Protein AF-A0A069B084-F1 (afdb_monomer_lite)

Sequence (81 aa):
MPEKSTVSEAVSSGDRRTALVALRDALAADIDNPETLPRDRAAIVKQLQSVLSQIEDITAPESETVTPLEAARRRRETRTA

Foldseek 3Di:
DPDLDALVRQVVVVPPLSNLVNLLVVLVVLLVDPPNDPVNNVVSVVVNVVSVVVNCVVVPDPPVPCDVVNVVVVVVVVVVD

Secondary structure (DSSP, 8-state):
------HHHHHHT--HHHHHHHHHHHHHHHHH-TTS-HHHHHHHHHHHHHHHHHHHHHHS-------HHHHHHHHHHTT--

Structure (mmCIF, N/CA/C/O backbone):
data_AF-A0A069B084-F1
#
_entry.id   AF-A0A069B084-F1
#
loop_
_atom_site.group_PDB
_atom_site.id
_atom_site.type_symbol
_atom_site.label_atom_id
_atom_site.label_alt_id
_atom_site.label_comp_id
_atom_site.label_asym_id
_atom_site.label_entity_id
_atom_site.label_seq_id
_atom_site.pdbx_PDB_ins_code
_atom_site.Cartn_x
_atom_site.Cartn_y
_atom_site.Cartn_z
_atom_site.occupancy
_atom_site.B_iso_or_equiv
_atom_site.auth_seq_id
_atom_site.auth_comp_id
_atom_site.auth_asym_id
_atom_site.auth_atom_id
_atom_site.pdbx_PDB_model_num
ATOM 1 N N . MET A 1 1 ? -10.278 -20.259 -4.448 1.00 40.09 1 MET A N 1
ATOM 2 C CA . MET A 1 1 ? -9.245 -19.205 -4.339 1.00 40.09 1 MET A CA 1
ATOM 3 C C . MET A 1 1 ? -9.994 -17.888 -4.276 1.00 40.09 1 MET A C 1
ATOM 5 O O . MET A 1 1 ? -10.921 -17.776 -5.066 1.00 40.09 1 MET A O 1
ATOM 9 N N . PRO A 1 2 ? -9.734 -16.972 -3.328 1.00 47.44 2 PRO A N 1
ATOM 10 C CA . PRO A 1 2 ? -10.471 -15.713 -3.312 1.00 47.44 2 PRO A CA 1
ATOM 11 C C . PRO A 1 2 ? -10.150 -14.973 -4.613 1.00 47.44 2 PRO A C 1
ATOM 13 O O . PRO A 1 2 ? -8.976 -14.778 -4.931 1.00 47.44 2 PRO A O 1
ATOM 16 N N . GLU A 1 3 ? -11.176 -14.663 -5.403 1.00 56.19 3 GLU A N 1
ATOM 17 C CA . GLU A 1 3 ? -11.029 -13.851 -6.607 1.00 56.19 3 GLU A CA 1
ATOM 18 C C . GLU A 1 3 ? -10.446 -12.509 -6.165 1.00 56.19 3 GLU A C 1
ATOM 20 O O . GLU A 1 3 ? -11.043 -11.805 -5.351 1.00 56.19 3 GLU A O 1
ATOM 25 N N . LYS A 1 4 ? -9.213 -12.212 -6.591 1.00 58.75 4 LYS A N 1
ATOM 26 C CA . LYS A 1 4 ? -8.554 -10.952 -6.251 1.00 58.75 4 LYS A CA 1
ATOM 27 C C . LYS A 1 4 ? -9.387 -9.826 -6.853 1.00 58.75 4 LYS A C 1
ATOM 29 O O . LYS A 1 4 ? -9.341 -9.624 -8.062 1.00 58.75 4 LYS A O 1
ATOM 34 N N . SER A 1 5 ? -10.152 -9.124 -6.023 1.00 66.38 5 SER A N 1
ATOM 35 C CA . SER A 1 5 ? -10.914 -7.958 -6.459 1.00 66.38 5 SER A CA 1
ATOM 36 C C . SER A 1 5 ? -9.955 -6.924 -7.037 1.00 66.38 5 SER A C 1
ATOM 38 O O . SER A 1 5 ? -8.887 -6.667 -6.471 1.00 66.38 5 SER A O 1
ATOM 40 N N . THR A 1 6 ? -10.323 -6.328 -8.167 1.00 82.69 6 THR A N 1
ATOM 41 C CA . THR A 1 6 ? -9.546 -5.226 -8.729 1.00 82.69 6 THR A CA 1
ATOM 42 C C . THR A 1 6 ? 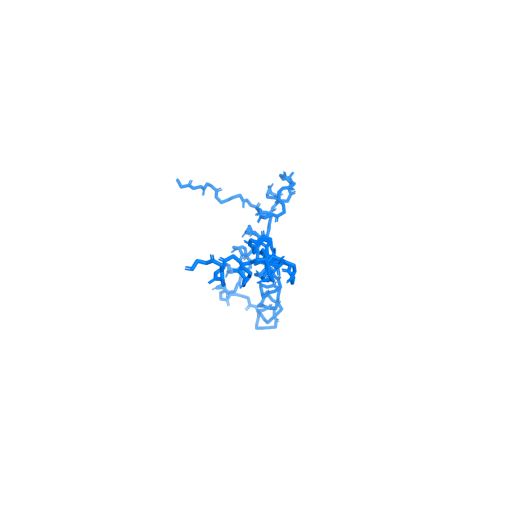-9.565 -4.030 -7.777 1.00 82.69 6 THR A C 1
ATOM 44 O O . THR A 1 6 ? -10.474 -3.882 -6.957 1.00 82.69 6 THR A O 1
ATOM 47 N N . VAL A 1 7 ? -8.576 -3.136 -7.891 1.00 85.31 7 VAL A N 1
ATOM 48 C CA . VAL A 1 7 ? -8.513 -1.915 -7.064 1.00 85.31 7 VAL A CA 1
ATOM 49 C C . VAL A 1 7 ? -9.822 -1.124 -7.155 1.00 85.31 7 VAL A C 1
ATOM 51 O O . VAL A 1 7 ? -10.319 -0.640 -6.142 1.00 85.31 7 VAL A O 1
ATOM 54 N N . SER A 1 8 ? -10.416 -1.048 -8.350 1.00 84.38 8 SER A N 1
ATOM 55 C CA . SER A 1 8 ? -11.684 -0.351 -8.570 1.00 84.38 8 SER A CA 1
ATOM 56 C C . SER A 1 8 ? -12.836 -0.982 -7.785 1.00 84.38 8 SER A C 1
ATOM 58 O O . SER A 1 8 ? -13.557 -0.276 -7.087 1.00 84.38 8 SER A O 1
ATOM 60 N N . GLU A 1 9 ? -12.997 -2.304 -7.856 1.00 83.94 9 GLU A N 1
ATOM 61 C CA . GLU A 1 9 ? -14.056 -3.021 -7.134 1.00 83.94 9 GLU A CA 1
ATOM 62 C C . GLU A 1 9 ? -13.863 -2.938 -5.617 1.00 83.94 9 GLU A C 1
ATOM 64 O O . GLU A 1 9 ? -14.815 -2.707 -4.870 1.00 83.94 9 GLU A O 1
ATOM 69 N N . ALA A 1 10 ? -12.618 -3.068 -5.159 1.00 86.94 10 ALA A N 1
ATOM 70 C CA . ALA A 1 10 ? -12.272 -2.991 -3.749 1.00 86.94 10 ALA A CA 1
ATOM 71 C C . ALA A 1 10 ? -12.579 -1.603 -3.161 1.00 86.94 10 ALA A C 1
ATOM 73 O O . ALA A 1 10 ? -13.142 -1.510 -2.072 1.00 86.94 10 ALA A O 1
ATOM 74 N N . VAL A 1 11 ? -12.293 -0.524 -3.897 1.00 86.44 11 VAL A N 1
ATOM 75 C CA . VAL A 1 11 ? -12.656 0.845 -3.492 1.00 86.44 11 VAL A CA 1
ATOM 76 C C . VAL A 1 11 ? -14.175 1.036 -3.478 1.00 86.44 11 VAL A C 1
ATOM 78 O O . VAL A 1 11 ? -14.706 1.614 -2.530 1.00 86.44 11 VAL A O 1
ATOM 81 N N . SER A 1 12 ? -14.892 0.516 -4.479 1.00 86.69 12 SER A N 1
ATOM 82 C CA . SER A 1 12 ? -16.359 0.597 -4.536 1.00 86.69 12 SER A CA 1
ATOM 83 C C . SER A 1 12 ? -17.061 -0.187 -3.423 1.00 86.69 12 SER A C 1
ATOM 85 O O . SER A 1 12 ? -18.171 0.177 -3.044 1.00 86.69 12 SER A O 1
ATOM 87 N N . SER A 1 13 ? -16.426 -1.226 -2.874 1.00 84.94 13 SER A N 1
ATOM 88 C CA . SER A 1 13 ? -16.987 -2.026 -1.776 1.00 84.94 13 SER A CA 1
ATOM 89 C C . SER A 1 13 ? -17.121 -1.261 -0.450 1.00 84.94 13 SER A C 1
ATOM 91 O O . SER A 1 13 ? -17.865 -1.686 0.430 1.00 84.94 13 SER A O 1
ATOM 93 N N . GLY A 1 14 ? -16.402 -0.143 -0.288 1.00 82.56 14 GLY A N 1
ATOM 94 C CA . GLY A 1 14 ? -16.368 0.636 0.954 1.00 82.56 14 GLY A CA 1
ATOM 95 C C . GLY A 1 14 ? -15.521 0.018 2.074 1.00 82.56 14 GLY A C 1
ATOM 96 O O . GLY A 1 14 ? -15.306 0.662 3.101 1.00 82.56 14 GLY A O 1
ATOM 97 N N . ASP A 1 15 ? -14.985 -1.190 1.884 1.00 87.56 15 ASP A N 1
ATOM 98 C CA . ASP A 1 15 ? -14.046 -1.800 2.818 1.00 87.56 15 ASP A CA 1
ATOM 99 C C . ASP A 1 15 ? -12.630 -1.261 2.574 1.00 87.56 15 ASP A C 1
ATOM 101 O O . ASP A 1 15 ? -11.920 -1.637 1.635 1.00 87.56 15 ASP A O 1
ATOM 105 N N . ARG A 1 16 ? -12.199 -0.382 3.484 1.00 88.44 16 ARG A N 1
ATOM 106 C CA . ARG A 1 16 ? -10.869 0.232 3.458 1.00 88.44 16 ARG A CA 1
ATOM 107 C C . ARG A 1 16 ? -9.739 -0.801 3.494 1.00 88.44 16 ARG A C 1
ATOM 109 O O . ARG A 1 16 ? -8.727 -0.597 2.825 1.00 88.44 16 ARG A O 1
ATOM 116 N N . ARG A 1 17 ? -9.879 -1.893 4.253 1.00 89.56 17 ARG A N 1
ATOM 117 C CA . ARG A 1 17 ? -8.856 -2.947 4.334 1.00 89.56 17 ARG A CA 1
ATOM 118 C C . ARG A 1 17 ? -8.739 -3.652 2.990 1.00 89.56 17 ARG A C 1
ATOM 120 O O . ARG A 1 17 ? -7.631 -3.816 2.484 1.00 89.56 17 ARG A O 1
ATOM 127 N N . THR A 1 18 ? -9.871 -4.019 2.402 1.00 88.69 18 THR A N 1
ATOM 128 C CA . THR A 1 18 ? -9.925 -4.683 1.095 1.00 88.69 18 THR A CA 1
ATOM 129 C C . THR A 1 18 ? -9.349 -3.785 -0.008 1.00 88.69 18 THR A C 1
ATOM 131 O O . THR A 1 18 ? -8.527 -4.246 -0.800 1.00 88.69 18 THR A O 1
ATOM 134 N N . ALA A 1 19 ? -9.657 -2.483 0.001 1.00 91.31 19 ALA A N 1
ATOM 135 C CA . ALA A 1 19 ? -9.071 -1.505 -0.919 1.00 91.31 19 ALA A CA 1
ATOM 136 C C . ALA A 1 19 ? -7.542 -1.386 -0.786 1.00 91.31 19 ALA A C 1
ATOM 138 O O . ALA A 1 19 ? -6.829 -1.402 -1.790 1.00 91.31 19 ALA A O 1
ATOM 139 N N . LEU A 1 20 ? -7.016 -1.310 0.442 1.00 92.62 20 LEU A N 1
ATOM 140 C CA . LEU A 1 20 ? -5.570 -1.229 0.685 1.00 92.62 20 LEU A CA 1
ATOM 141 C C . LEU A 1 20 ? -4.840 -2.517 0.285 1.00 92.62 20 LEU A C 1
ATOM 143 O O . LEU A 1 20 ? -3.747 -2.451 -0.273 1.00 92.62 20 LEU A O 1
ATOM 147 N N . VAL A 1 21 ? -5.445 -3.684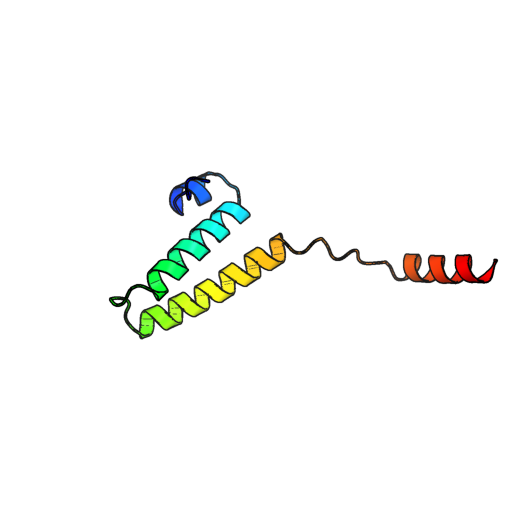 0.524 1.00 92.19 21 VAL A N 1
ATOM 148 C CA . VAL A 1 21 ? -4.892 -4.979 0.100 1.00 92.19 21 VAL A CA 1
ATOM 149 C C . VAL A 1 21 ? -4.845 -5.085 -1.426 1.00 92.19 21 VAL A C 1
ATOM 151 O O . VAL A 1 21 ? -3.813 -5.480 -1.966 1.00 92.19 21 VAL A O 1
ATOM 154 N N . ALA A 1 22 ? -5.909 -4.684 -2.126 1.00 92.81 22 ALA A N 1
ATOM 155 C CA . ALA A 1 22 ? -5.922 -4.661 -3.588 1.00 92.81 22 ALA A CA 1
ATOM 156 C C . ALA A 1 22 ? -4.863 -3.696 -4.151 1.00 92.81 22 ALA A C 1
ATOM 158 O O . ALA A 1 22 ? -4.155 -4.031 -5.100 1.00 92.81 22 ALA A O 1
ATOM 159 N N . LEU A 1 23 ? -4.701 -2.520 -3.532 1.00 93.25 23 LEU A N 1
ATOM 160 C CA . LEU A 1 23 ? -3.692 -1.540 -3.934 1.00 93.25 23 LEU A CA 1
ATOM 161 C C . LEU A 1 23 ? -2.261 -2.042 -3.694 1.00 93.25 23 LEU A C 1
ATOM 163 O O . LEU A 1 23 ? -1.401 -1.856 -4.549 1.00 93.25 23 LEU A O 1
ATOM 167 N N . ARG A 1 24 ? -2.002 -2.711 -2.564 1.00 93.75 24 ARG A N 1
ATOM 168 C CA . ARG A 1 24 ? -0.714 -3.366 -2.283 1.00 93.75 24 ARG A CA 1
ATOM 169 C C . ARG A 1 24 ? -0.359 -4.364 -3.383 1.00 93.75 24 ARG A C 1
ATOM 171 O O . ARG A 1 24 ? 0.769 -4.360 -3.865 1.00 93.75 24 ARG A O 1
ATOM 178 N N . ASP A 1 25 ? -1.315 -5.209 -3.759 1.00 93.75 25 ASP A N 1
ATOM 179 C CA . ASP A 1 25 ? -1.111 -6.247 -4.768 1.00 93.75 25 ASP A CA 1
ATOM 180 C C . ASP A 1 25 ? -0.829 -5.649 -6.155 1.00 93.75 25 ASP A C 1
ATOM 182 O O . ASP A 1 25 ? 0.053 -6.140 -6.856 1.00 93.75 25 ASP A O 1
ATOM 186 N N . ALA A 1 26 ? -1.524 -4.569 -6.526 1.00 92.25 26 ALA A N 1
ATOM 187 C CA . ALA A 1 26 ? -1.272 -3.851 -7.775 1.00 92.25 26 ALA A CA 1
ATOM 188 C C . ALA A 1 26 ? 0.128 -3.211 -7.804 1.00 92.25 26 ALA A C 1
ATOM 190 O O . ALA A 1 26 ? 0.885 -3.423 -8.747 1.00 92.25 26 ALA A O 1
ATOM 191 N N . LEU A 1 27 ? 0.517 -2.502 -6.737 1.00 92.69 27 LEU A N 1
ATOM 192 C CA . LEU A 1 27 ? 1.836 -1.864 -6.647 1.00 92.69 27 LEU A CA 1
ATOM 193 C C . LEU A 1 27 ? 2.978 -2.890 -6.658 1.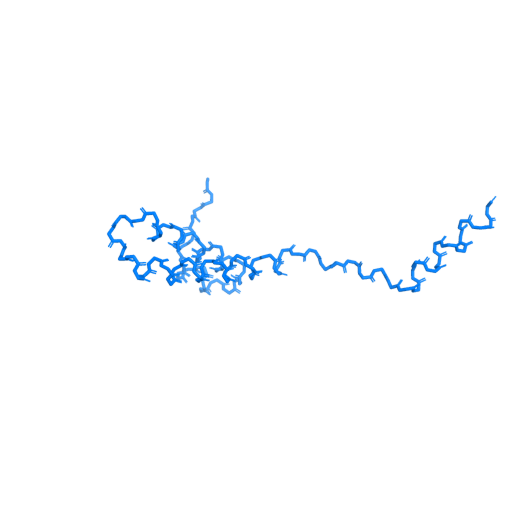00 92.69 27 LEU A C 1
ATOM 195 O O . LEU A 1 27 ? 4.031 -2.627 -7.231 1.00 92.69 27 LEU A O 1
ATOM 199 N N . ALA A 1 28 ? 2.784 -4.058 -6.039 1.00 92.94 28 ALA A N 1
ATOM 200 C CA . ALA A 1 28 ? 3.763 -5.141 -6.091 1.00 92.94 28 ALA A CA 1
ATOM 201 C C . ALA A 1 28 ? 3.967 -5.647 -7.531 1.00 92.94 28 ALA A C 1
ATOM 203 O O . ALA A 1 28 ? 5.107 -5.798 -7.965 1.00 92.94 28 ALA A O 1
ATOM 204 N N . ALA A 1 29 ? 2.880 -5.822 -8.291 1.00 91.75 29 ALA A N 1
ATOM 205 C CA . ALA A 1 29 ? 2.957 -6.213 -9.698 1.00 91.75 29 ALA A CA 1
ATOM 206 C C . ALA A 1 29 ? 3.694 -5.168 -10.557 1.00 91.75 29 ALA A C 1
ATOM 208 O O . ALA A 1 29 ? 4.517 -5.535 -11.394 1.00 91.75 29 ALA A O 1
ATOM 209 N N . ASP A 1 30 ? 3.466 -3.874 -10.311 1.00 91.69 30 ASP A N 1
ATOM 210 C CA . ASP A 1 30 ? 4.157 -2.795 -11.031 1.00 91.69 30 ASP A CA 1
ATOM 211 C C . ASP A 1 30 ? 5.654 -2.711 -10.686 1.00 91.69 30 ASP A C 1
ATOM 213 O O . ASP A 1 30 ? 6.466 -2.329 -11.532 1.00 91.69 30 ASP A O 1
ATOM 217 N N . ILE A 1 31 ? 6.056 -3.083 -9.464 1.00 90.94 31 ILE A N 1
ATOM 218 C CA . ILE A 1 31 ? 7.478 -3.182 -9.092 1.00 90.94 31 ILE A CA 1
ATOM 219 C C . ILE A 1 31 ? 8.149 -4.320 -9.853 1.00 90.94 31 ILE A C 1
ATOM 221 O O . ILE A 1 31 ? 9.260 -4.131 -10.347 1.00 90.94 31 ILE A O 1
ATOM 225 N N . ASP A 1 32 ? 7.497 -5.476 -9.951 1.00 90.62 32 ASP A N 1
ATOM 226 C CA . ASP A 1 32 ? 8.046 -6.648 -10.637 1.00 90.62 32 ASP A CA 1
ATOM 227 C C . ASP A 1 32 ? 8.038 -6.494 -12.166 1.00 90.62 32 ASP A C 1
ATOM 229 O O . ASP A 1 32 ? 8.780 -7.194 -12.859 1.00 90.62 32 ASP A O 1
ATOM 233 N N . ASN A 1 33 ? 7.267 -5.541 -12.701 1.00 91.69 33 ASN A N 1
ATOM 234 C CA . ASN A 1 33 ? 7.255 -5.230 -14.124 1.00 91.69 33 ASN A CA 1
ATOM 235 C C . ASN A 1 33 ? 8.624 -4.661 -14.583 1.00 91.69 33 ASN A C 1
ATOM 237 O O . ASN A 1 33 ? 9.065 -3.614 -14.089 1.00 91.69 33 ASN A O 1
ATOM 241 N N . PRO A 1 34 ? 9.318 -5.319 -15.536 1.00 88.88 34 PRO A N 1
ATOM 242 C CA . PRO A 1 34 ? 10.604 -4.852 -16.054 1.00 88.88 34 PRO A CA 1
ATOM 243 C C . PRO A 1 34 ? 10.502 -3.579 -16.907 1.00 88.88 34 PRO A C 1
ATOM 245 O O . PRO A 1 34 ? 11.520 -2.922 -17.118 1.00 88.88 34 PRO A O 1
ATOM 248 N N . GLU A 1 35 ? 9.310 -3.218 -17.391 1.00 92.44 35 GLU A N 1
ATOM 249 C CA . GLU A 1 35 ? 9.078 -1.992 -18.169 1.00 92.44 35 GLU A CA 1
ATOM 250 C C . GLU A 1 35 ? 8.925 -0.741 -17.288 1.00 92.44 35 GLU A C 1
ATOM 252 O O . GLU A 1 35 ? 8.975 0.386 -17.785 1.00 92.44 35 GLU A O 1
ATOM 257 N N . THR A 1 36 ? 8.780 -0.914 -15.972 1.00 89.38 36 THR A N 1
ATOM 258 C CA . THR A 1 36 ? 8.663 0.198 -15.028 1.00 89.38 36 THR A CA 1
ATOM 259 C C . THR A 1 36 ? 9.973 0.978 -14.952 1.00 89.38 36 THR A C 1
ATOM 261 O O . THR A 1 36 ? 11.017 0.454 -14.551 1.00 89.38 36 THR A O 1
ATOM 264 N N . LEU A 1 37 ? 9.918 2.270 -15.285 1.00 91.38 37 LEU A N 1
ATOM 265 C CA . LEU A 1 37 ? 11.088 3.144 -15.250 1.00 91.38 37 LEU A CA 1
ATOM 266 C C . LEU A 1 37 ? 11.667 3.222 -13.823 1.00 91.38 37 LEU A C 1
ATOM 268 O O . LEU A 1 37 ? 10.906 3.307 -12.857 1.00 91.38 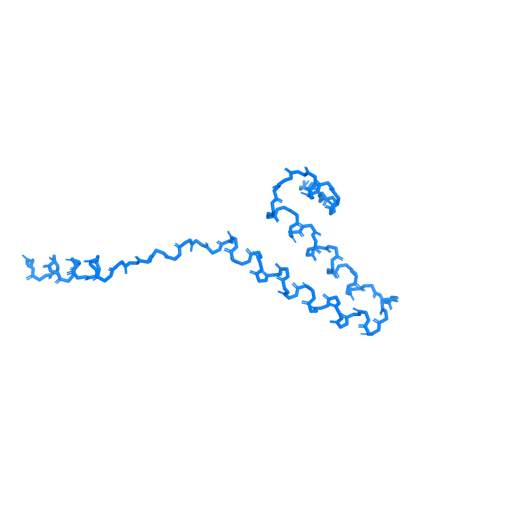37 LEU A O 1
ATOM 272 N N . PRO A 1 38 ? 13.001 3.292 -13.642 1.00 88.81 38 PRO A N 1
ATOM 273 C CA . PRO A 1 38 ? 13.618 3.339 -12.310 1.00 88.81 38 PRO A CA 1
ATOM 274 C C . PRO A 1 38 ? 13.107 4.477 -11.413 1.00 88.81 38 PRO A C 1
ATOM 276 O O . PRO A 1 38 ? 12.990 4.316 -10.197 1.00 88.81 38 PRO A O 1
ATOM 279 N N . ARG A 1 39 ? 12.775 5.628 -12.014 1.00 89.69 39 ARG A N 1
ATOM 280 C CA . ARG A 1 39 ? 12.179 6.773 -11.312 1.00 89.69 39 ARG A CA 1
ATOM 281 C C . ARG A 1 39 ? 10.793 6.435 -10.761 1.00 89.69 39 ARG A C 1
ATOM 283 O O . ARG A 1 39 ? 10.513 6.741 -9.603 1.00 89.69 39 ARG A O 1
ATOM 290 N N . ASP A 1 40 ? 9.962 5.799 -11.577 1.00 91.75 40 ASP A N 1
ATOM 291 C CA . ASP A 1 40 ? 8.601 5.423 -11.205 1.00 91.75 40 ASP A CA 1
ATOM 292 C C . ASP A 1 40 ? 8.633 4.290 -10.182 1.00 91.75 40 ASP A C 1
ATOM 294 O O . ASP A 1 40 ? 7.925 4.347 -9.181 1.00 91.75 40 ASP A O 1
ATOM 298 N N . ARG A 1 41 ? 9.566 3.340 -10.325 1.00 93.06 41 ARG A N 1
ATOM 299 C CA . ARG A 1 41 ? 9.801 2.278 -9.341 1.00 93.06 41 ARG A CA 1
ATOM 300 C C . ARG A 1 41 ? 10.079 2.838 -7.944 1.00 93.06 41 ARG A C 1
ATOM 302 O O . ARG A 1 41 ? 9.507 2.350 -6.975 1.00 93.06 41 ARG A O 1
ATOM 309 N N . ALA A 1 42 ? 10.912 3.873 -7.811 1.00 93.12 42 ALA A N 1
ATOM 310 C CA . ALA A 1 42 ? 11.171 4.496 -6.508 1.00 93.12 42 ALA A CA 1
ATOM 311 C C . ALA A 1 42 ? 9.906 5.135 -5.899 1.00 93.12 42 ALA A C 1
ATOM 313 O O . ALA A 1 42 ? 9.679 5.035 -4.690 1.00 93.12 42 ALA A O 1
ATOM 314 N N . ALA A 1 43 ? 9.064 5.759 -6.729 1.00 94.69 43 ALA A N 1
ATOM 315 C CA . ALA A 1 43 ? 7.783 6.310 -6.293 1.00 94.69 43 ALA A CA 1
ATOM 316 C C . ALA A 1 43 ? 6.808 5.203 -5.854 1.00 94.69 43 ALA A C 1
ATOM 318 O O . ALA A 1 43 ? 6.212 5.309 -4.781 1.00 94.69 43 ALA A O 1
ATOM 319 N N . ILE A 1 44 ? 6.717 4.115 -6.626 1.00 94.12 44 ILE A N 1
ATOM 320 C CA . ILE A 1 44 ? 5.873 2.950 -6.333 1.00 94.12 44 ILE A CA 1
ATOM 321 C C . ILE A 1 44 ? 6.314 2.280 -5.027 1.00 94.12 44 ILE A C 1
ATOM 323 O O . ILE A 1 44 ? 5.475 1.999 -4.177 1.00 94.12 44 ILE A O 1
ATOM 327 N N . VAL A 1 45 ? 7.621 2.099 -4.799 1.00 94.50 45 VAL A N 1
ATOM 328 C CA . VAL A 1 45 ? 8.151 1.544 -3.539 1.00 94.50 45 VAL A CA 1
ATOM 329 C C . VAL A 1 45 ? 7.749 2.404 -2.339 1.00 94.50 45 VAL A C 1
ATOM 331 O O . VAL A 1 45 ? 7.308 1.871 -1.320 1.00 94.50 45 VAL A O 1
ATOM 334 N N . LYS A 1 46 ? 7.844 3.734 -2.449 1.00 95.62 46 LYS A N 1
ATOM 335 C CA . LYS A 1 46 ? 7.421 4.645 -1.375 1.00 95.62 46 LYS A CA 1
ATOM 336 C C . LYS A 1 46 ? 5.915 4.556 -1.112 1.00 95.62 46 LYS A C 1
ATOM 338 O O . LYS A 1 46 ? 5.485 4.565 0.042 1.00 95.62 46 LYS A O 1
ATOM 343 N N . GLN A 1 47 ? 5.111 4.459 -2.169 1.00 94.88 47 GLN A N 1
ATOM 344 C CA . GLN A 1 47 ? 3.666 4.290 -2.042 1.00 94.88 47 GLN A CA 1
ATOM 345 C C . GLN A 1 47 ? 3.315 2.937 -1.411 1.00 94.88 47 GLN A C 1
ATOM 347 O O . GLN A 1 47 ? 2.467 2.885 -0.523 1.00 94.88 47 GLN A O 1
ATOM 352 N N . LEU A 1 48 ? 4.017 1.866 -1.790 1.00 95.31 48 LEU A N 1
ATOM 353 C CA . LEU A 1 48 ? 3.854 0.538 -1.209 1.00 95.31 48 LEU A CA 1
ATOM 354 C C . LEU A 1 48 ? 4.163 0.544 0.292 1.00 95.31 48 LEU A C 1
ATOM 356 O O . LEU A 1 48 ? 3.361 0.038 1.068 1.00 95.31 48 LEU A O 1
ATOM 360 N N . GLN A 1 49 ? 5.263 1.173 0.716 1.00 95.44 49 GLN A N 1
ATOM 361 C CA . GLN A 1 49 ? 5.584 1.334 2.141 1.00 95.44 49 GLN A CA 1
ATOM 362 C C . GLN A 1 49 ? 4.446 2.024 2.906 1.00 95.44 49 GLN A C 1
ATOM 364 O O . GLN A 1 49 ? 4.035 1.546 3.958 1.00 95.44 49 GLN A O 1
ATOM 369 N N . SER A 1 50 ? 3.881 3.102 2.352 1.00 95.88 50 SER A N 1
ATOM 370 C CA . SER A 1 50 ? 2.753 3.807 2.973 1.00 95.88 50 SER A CA 1
ATOM 371 C C . SER A 1 50 ? 1.482 2.953 3.058 1.00 95.88 50 SER A C 1
ATOM 373 O O . SER A 1 50 ? 0.763 3.022 4.055 1.00 95.88 50 SER A O 1
ATOM 375 N N . VAL A 1 51 ? 1.187 2.147 2.034 1.00 94.69 51 VAL A N 1
ATOM 376 C CA . VAL A 1 51 ? 0.037 1.229 2.041 1.00 94.69 51 VAL A CA 1
ATOM 377 C C . VAL A 1 51 ? 0.230 0.123 3.076 1.00 94.69 51 VAL A C 1
ATOM 379 O O . VAL A 1 51 ? -0.710 -0.188 3.804 1.00 94.69 51 VAL A O 1
ATOM 382 N N . LEU A 1 52 ? 1.438 -0.436 3.187 1.00 94.38 52 LEU A N 1
ATOM 383 C CA . LEU A 1 52 ? 1.757 -1.459 4.183 1.00 94.38 52 LEU A CA 1
ATOM 384 C C . LEU A 1 52 ? 1.559 -0.936 5.610 1.00 94.38 52 LEU A C 1
ATOM 386 O O . LEU A 1 52 ? 0.851 -1.583 6.378 1.00 94.38 52 LEU A O 1
ATOM 390 N N . SER A 1 53 ? 2.061 0.260 5.932 1.00 93.75 53 SER A N 1
ATOM 391 C CA . SER A 1 53 ? 1.839 0.870 7.253 1.00 93.75 53 SER A CA 1
ATOM 392 C C . SER A 1 53 ? 0.353 1.079 7.560 1.00 93.75 53 SER A C 1
ATOM 394 O O . SER A 1 53 ? -0.104 0.750 8.646 1.00 93.75 53 SER A O 1
ATOM 396 N N . GLN A 1 54 ? -0.445 1.536 6.589 1.00 92.25 54 GLN A N 1
ATOM 397 C CA . GLN A 1 54 ? -1.892 1.693 6.792 1.00 92.25 54 GLN A CA 1
ATOM 398 C C . GLN A 1 54 ? -2.612 0.359 7.032 1.00 92.25 54 GLN A C 1
ATOM 400 O O . GLN A 1 54 ? -3.596 0.314 7.768 1.00 92.25 54 GLN A O 1
ATOM 405 N N . ILE A 1 55 ? -2.160 -0.729 6.403 1.00 91.12 55 ILE A N 1
ATOM 406 C CA . ILE A 1 55 ? -2.708 -2.069 6.650 1.00 91.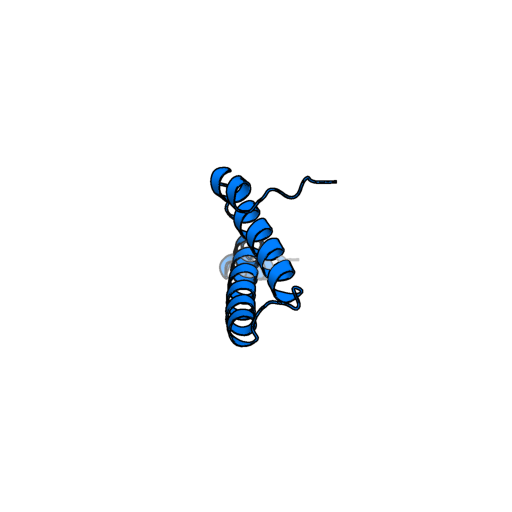12 55 ILE A CA 1
ATOM 407 C C . ILE A 1 55 ? -2.343 -2.538 8.061 1.00 91.12 55 ILE A C 1
ATOM 409 O O . ILE A 1 55 ? -3.186 -3.136 8.734 1.00 91.12 55 ILE A O 1
ATOM 413 N N . GLU A 1 56 ? -1.113 -2.281 8.505 1.00 88.56 56 GLU A N 1
ATOM 414 C CA . GLU A 1 56 ? -0.661 -2.588 9.864 1.00 88.56 56 GLU A CA 1
ATOM 415 C C . GLU A 1 56 ? -1.477 -1.820 10.904 1.00 88.56 56 GLU A C 1
ATOM 417 O O . GLU A 1 56 ? -1.998 -2.454 11.815 1.00 88.56 56 GLU A O 1
ATOM 422 N N . ASP A 1 57 ? -1.710 -0.521 10.712 1.00 89.06 57 ASP A N 1
ATOM 423 C CA . ASP A 1 57 ? -2.536 0.299 11.611 1.00 89.06 57 ASP A CA 1
ATOM 424 C C . ASP A 1 57 ? -3.974 -0.231 11.744 1.00 89.06 57 ASP A C 1
ATOM 426 O O . ASP A 1 57 ? -4.565 -0.182 12.819 1.00 89.06 57 ASP A O 1
ATOM 430 N N . ILE A 1 58 ? -4.548 -0.769 10.660 1.00 84.56 58 ILE A N 1
ATOM 431 C CA . ILE A 1 58 ? -5.894 -1.373 10.669 1.00 84.56 58 ILE A CA 1
ATOM 432 C C . ILE A 1 58 ? -5.884 -2.773 11.302 1.00 84.56 58 ILE A C 1
ATOM 434 O O . ILE A 1 58 ? -6.909 -3.242 11.793 1.00 84.56 58 ILE A O 1
ATOM 438 N N . THR A 1 59 ? -4.759 -3.486 11.228 1.00 70.31 59 THR A N 1
ATOM 439 C CA . THR A 1 59 ? -4.636 -4.870 11.717 1.00 70.31 59 THR A CA 1
ATOM 440 C C . THR A 1 59 ? -4.164 -4.935 13.159 1.00 70.31 59 THR A C 1
ATOM 442 O O . THR A 1 59 ? -4.416 -5.944 13.815 1.00 70.31 59 THR A O 1
ATOM 445 N N . ALA A 1 60 ? -3.470 -3.903 13.641 1.00 63.72 60 ALA A N 1
ATOM 446 C CA . ALA A 1 60 ? -3.014 -3.823 15.010 1.00 63.72 60 ALA A CA 1
ATOM 447 C C . ALA A 1 60 ? -4.237 -4.031 15.915 1.00 63.72 60 ALA A C 1
ATOM 449 O O . ALA A 1 60 ? -5.155 -3.207 15.874 1.00 63.72 60 ALA A O 1
ATOM 450 N N . PRO A 1 61 ? -4.303 -5.138 16.689 1.00 53.62 61 PRO A N 1
ATOM 451 C CA . PRO A 1 61 ? -5.297 -5.216 17.744 1.00 53.62 61 PRO A CA 1
ATOM 452 C C . PRO A 1 61 ? -5.064 -3.968 18.580 1.00 53.62 61 PRO A C 1
ATOM 454 O O . PRO A 1 61 ? -3.899 -3.684 18.882 1.00 53.62 61 PRO A O 1
ATOM 457 N N . GLU A 1 62 ? -6.127 -3.200 18.854 1.00 54.31 62 GLU A N 1
ATOM 458 C CA . GLU A 1 62 ? -6.079 -2.072 19.783 1.00 54.31 62 GLU A CA 1
ATOM 459 C C . GLU A 1 62 ? -5.199 -2.535 20.928 1.00 54.31 62 GLU A C 1
ATOM 461 O O . GLU A 1 62 ? -5.561 -3.495 21.611 1.00 54.31 62 GLU A O 1
ATOM 466 N N . SER A 1 63 ? -3.969 -2.013 21.005 1.00 51.53 63 SER A N 1
ATOM 467 C CA . SER A 1 63 ? -3.025 -2.521 21.986 1.00 51.53 63 SER A CA 1
ATOM 468 C C . SER A 1 63 ? -3.717 -2.258 23.293 1.00 51.53 63 SER A C 1
ATOM 470 O O . SER A 1 63 ? -3.928 -1.087 23.615 1.00 51.53 63 SER A O 1
ATOM 472 N N . GLU A 1 64 ? -4.166 -3.345 23.931 1.00 52.53 64 GLU A N 1
ATOM 473 C CA . GLU A 1 64 ? -4.878 -3.350 25.193 1.00 52.53 64 GLU A CA 1
ATOM 474 C C . GLU A 1 64 ? -4.044 -2.452 26.078 1.00 52.53 64 GLU A C 1
ATOM 476 O O . GLU A 1 64 ? -2.928 -2.787 26.488 1.00 52.53 64 GLU A O 1
ATOM 481 N N . THR A 1 65 ? -4.507 -1.214 26.202 1.00 53.28 65 THR A N 1
ATOM 482 C CA . THR A 1 65 ? -3.795 -0.172 26.904 1.00 53.28 65 THR A CA 1
ATOM 483 C C . THR A 1 65 ? -4.130 -0.531 28.320 1.00 53.28 65 THR A C 1
ATOM 485 O O . THR A 1 65 ? -5.096 -0.015 28.866 1.00 53.28 65 THR A O 1
ATOM 488 N N . VAL A 1 66 ? -3.398 -1.516 28.858 1.00 58.59 66 VAL A N 1
ATOM 489 C CA . VAL A 1 66 ? -3.494 -1.926 30.247 1.00 58.59 66 VAL A CA 1
ATOM 490 C C . VAL A 1 66 ? -3.287 -0.638 30.997 1.00 58.59 66 VAL A C 1
ATOM 492 O O . VAL A 1 66 ? -2.185 -0.078 31.047 1.00 58.59 66 VAL A O 1
ATOM 495 N N . THR A 1 67 ? -4.394 -0.103 31.480 1.00 70.31 67 THR A N 1
ATOM 496 C CA . THR A 1 67 ? -4.385 1.190 32.116 1.00 70.31 67 THR A CA 1
ATOM 497 C C . THR A 1 67 ? -3.444 1.053 33.313 1.00 70.31 67 THR A C 1
ATOM 499 O O . THR A 1 67 ? -3.370 -0.016 33.935 1.00 70.31 67 THR A O 1
ATOM 502 N N . PRO A 1 68 ? -2.705 2.105 33.697 1.00 65.38 68 PRO A N 1
ATOM 503 C CA . PRO A 1 68 ? -1.882 2.068 34.908 1.00 65.38 68 PRO A CA 1
ATOM 504 C C . PRO A 1 68 ? -2.658 1.554 36.139 1.00 65.38 68 PRO A C 1
ATOM 506 O O . PRO A 1 68 ? -2.077 0.974 37.058 1.00 65.38 68 PRO A O 1
ATOM 509 N N . LEU A 1 69 ? -3.987 1.710 36.117 1.00 67.00 69 LEU A N 1
ATOM 510 C CA . LEU A 1 69 ? -4.941 1.190 37.086 1.00 67.00 69 LEU A CA 1
ATOM 511 C C . LEU A 1 69 ? -5.064 -0.349 37.086 1.00 67.00 69 LEU A C 1
ATOM 513 O O . LEU A 1 69 ? -5.053 -0.952 38.160 1.00 67.00 69 LEU A O 1
ATOM 517 N N . GLU A 1 70 ? -5.127 -1.006 35.928 1.00 68.56 70 GLU A N 1
ATOM 518 C CA . GLU A 1 70 ? -5.190 -2.474 35.817 1.00 68.56 70 GLU A CA 1
ATOM 519 C C . GLU A 1 70 ? -3.873 -3.140 36.234 1.00 68.56 70 GLU A C 1
ATOM 521 O O . GLU A 1 70 ? -3.873 -4.129 36.974 1.00 68.56 70 GLU A O 1
ATOM 526 N N . ALA A 1 71 ? -2.737 -2.538 35.866 1.00 70.25 71 ALA A N 1
ATOM 527 C CA . ALA A 1 71 ? -1.423 -2.979 36.330 1.00 70.25 71 ALA A CA 1
ATOM 528 C C . ALA A 1 71 ? -1.269 -2.833 37.859 1.00 70.25 71 ALA A C 1
ATOM 530 O O . ALA A 1 71 ? -0.664 -3.686 38.517 1.00 70.25 71 ALA A O 1
ATOM 531 N N . ALA A 1 72 ? -1.837 -1.775 38.451 1.00 72.38 72 ALA A N 1
ATOM 532 C CA . ALA A 1 72 ? -1.855 -1.578 39.901 1.00 72.38 72 ALA A CA 1
ATOM 533 C C . ALA A 1 72 ? -2.773 -2.579 40.625 1.00 72.38 72 ALA A C 1
ATOM 535 O O . ALA A 1 72 ? -2.448 -3.015 41.733 1.00 72.38 72 ALA A O 1
ATOM 536 N N . ARG A 1 73 ? -3.888 -2.976 40.001 1.00 72.94 73 ARG A N 1
ATOM 537 C CA . ARG A 1 73 ? -4.840 -3.946 40.557 1.00 72.94 73 ARG A CA 1
ATOM 538 C C . ARG A 1 73 ? -4.234 -5.347 40.666 1.00 72.94 73 ARG A C 1
ATOM 540 O O . ARG A 1 73 ? -4.229 -5.905 41.762 1.00 72.94 73 ARG A O 1
ATOM 547 N N . ARG A 1 74 ? -3.583 -5.843 39.603 1.00 71.94 74 ARG A N 1
ATOM 548 C CA . ARG A 1 74 ? -2.874 -7.142 39.627 1.00 71.94 74 ARG A CA 1
ATOM 549 C C . ARG A 1 74 ? -1.815 -7.225 40.727 1.00 71.94 74 ARG A C 1
ATOM 551 O O . ARG A 1 74 ? -1.724 -8.237 41.409 1.00 71.94 74 ARG A O 1
ATOM 558 N N . ARG A 1 75 ? -1.044 -6.151 40.948 1.00 70.31 75 ARG A N 1
ATOM 559 C CA . ARG A 1 75 ? -0.002 -6.109 41.996 1.00 70.31 75 ARG A CA 1
ATOM 560 C C . ARG A 1 75 ? -0.558 -6.197 43.421 1.00 70.31 75 ARG A C 1
ATOM 562 O O . ARG A 1 75 ? 0.168 -6.609 44.324 1.00 70.31 75 ARG A O 1
ATOM 569 N N . ARG A 1 76 ? -1.804 -5.766 43.649 1.00 70.44 76 ARG A N 1
ATOM 570 C CA . ARG A 1 76 ? -2.470 -5.863 44.961 1.00 70.44 76 ARG A CA 1
ATOM 571 C C . ARG A 1 76 ? -3.034 -7.259 45.200 1.00 70.44 76 ARG A C 1
ATOM 573 O O . ARG A 1 76 ? -2.869 -7.793 46.294 1.00 70.44 76 ARG A O 1
ATOM 580 N N . GLU A 1 77 ? -3.626 -7.851 44.169 1.00 69.12 77 GLU A N 1
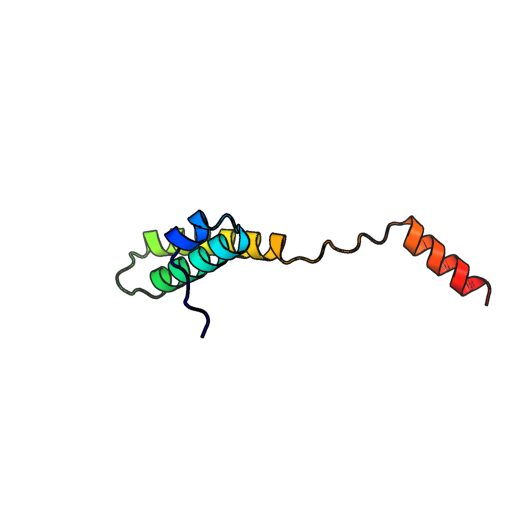ATOM 581 C CA . GLU A 1 77 ? -4.206 -9.197 44.218 1.00 69.12 77 GLU A CA 1
ATOM 582 C C . GLU A 1 77 ? -3.127 -10.271 44.452 1.00 69.12 77 GLU A C 1
ATOM 584 O O . GLU A 1 77 ? -3.323 -11.171 45.257 1.00 69.12 77 GLU A O 1
ATOM 589 N N . THR A 1 78 ? -1.928 -10.119 43.880 1.00 66.38 78 THR A N 1
ATOM 590 C CA . THR A 1 78 ? -0.802 -11.048 44.114 1.00 66.38 78 THR A CA 1
ATOM 591 C C . THR A 1 78 ? -0.114 -10.894 45.474 1.00 66.38 78 THR A C 1
ATOM 593 O O . THR A 1 78 ? 0.775 -11.675 45.790 1.00 66.38 78 THR A O 1
ATOM 596 N N . ARG A 1 79 ? -0.445 -9.861 46.260 1.00 64.62 79 ARG A N 1
ATOM 597 C CA . ARG A 1 79 ? 0.195 -9.576 47.562 1.00 64.62 79 ARG A CA 1
ATOM 598 C C . ARG A 1 79 ? -0.642 -10.031 48.760 1.00 64.62 79 ARG A C 1
ATOM 600 O O . ARG A 1 79 ? -0.191 -9.917 49.893 1.00 64.62 79 ARG A O 1
ATOM 607 N N . THR A 1 80 ? -1.873 -10.464 48.513 1.00 62.12 80 THR A N 1
ATOM 608 C CA . THR A 1 80 ? -2.840 -10.867 49.546 1.00 62.12 80 THR A CA 1
ATOM 609 C C . THR A 1 80 ? -3.134 -12.371 49.550 1.00 62.12 80 THR A C 1
ATOM 611 O O . THR A 1 80 ? -3.978 -12.809 50.327 1.00 62.12 80 THR A O 1
ATOM 614 N N . ALA A 1 81 ? -2.405 -13.146 48.740 1.00 51.19 81 ALA A N 1
ATOM 615 C CA . ALA A 1 81 ? -2.310 -14.605 48.798 1.00 51.19 81 ALA A CA 1
ATOM 616 C C . ALA A 1 81 ? -0.941 -15.005 49.365 1.00 51.19 81 ALA A C 1
ATOM 618 O O . ALA A 1 81 ? -0.888 -16.023 50.087 1.00 51.19 81 ALA A O 1
#

Radius of gyration: 20.96 Å; chains: 1; bounding box: 31×26×68 Å

pLDDT: mean 80.86, std 14.82, range [40.09, 95.88]